Protein AF-A0A737B646-F1 (afdb_monomer_lite)

Radius of gyration: 12.88 Å; chains: 1; bounding box: 31×20×34 Å

Organism: Salmonella newport (NCBI:txid108619)

Sequence (60 aa):
MSNIKGPLISSQRYLDKAKVNDRAARFKRFIVSVYPIVLRGQQYTILMDGHHNYAAAKLA

Structure (mmCIF, N/CA/C/O backbone):
data_AF-A0A737B646-F1
#
_entry.id   AF-A0A737B646-F1
#
loop_
_atom_site.group_PDB
_atom_site.id
_atom_site.type_symbol
_atom_site.label_atom_id
_atom_site.label_alt_id
_atom_site.label_comp_id
_atom_site.label_asym_id
_atom_site.label_entity_id
_atom_site.label_seq_id
_atom_site.pdbx_PDB_ins_code
_atom_site.Cartn_x
_atom_site.Cartn_y
_atom_site.Cartn_z
_atom_site.occupancy
_atom_site.B_iso_or_equiv
_atom_site.auth_seq_id
_atom_site.auth_comp_id
_atom_site.auth_asym_id
_atom_site.auth_atom_id
_atom_site.pdbx_PDB_model_num
ATOM 1 N N . MET A 1 1 ? -20.032 9.562 3.437 1.00 50.97 1 MET A N 1
ATOM 2 C CA . MET A 1 1 ? -18.573 9.496 3.197 1.00 50.97 1 MET A CA 1
ATOM 3 C C . MET A 1 1 ? -17.876 9.350 4.539 1.00 50.97 1 MET A C 1
ATOM 5 O O . MET A 1 1 ? -17.964 10.256 5.356 1.00 50.97 1 MET A O 1
ATOM 9 N N . SER A 1 2 ? -17.266 8.200 4.822 1.00 59.25 2 SER A N 1
ATOM 10 C CA . SER A 1 2 ? -16.475 8.013 6.043 1.00 59.25 2 SER A CA 1
ATOM 11 C C . SER A 1 2 ? -15.206 8.862 5.947 1.00 59.25 2 SER A C 1
ATOM 13 O O . SER A 1 2 ? -14.364 8.605 5.088 1.00 59.25 2 SER A O 1
ATOM 15 N N . ASN A 1 3 ? -15.076 9.884 6.793 1.00 72.94 3 ASN A N 1
ATOM 16 C CA . ASN A 1 3 ? -13.879 10.722 6.825 1.00 72.94 3 ASN A CA 1
ATOM 17 C C . ASN A 1 3 ? -12.658 9.868 7.207 1.00 72.94 3 ASN A C 1
ATOM 19 O O . ASN A 1 3 ? -12.569 9.350 8.322 1.00 72.94 3 ASN A O 1
ATOM 23 N N . ILE A 1 4 ? -11.720 9.715 6.274 1.00 76.56 4 ILE A N 1
ATOM 24 C CA . ILE A 1 4 ? -10.444 9.028 6.477 1.00 76.56 4 ILE A CA 1
ATOM 25 C C . ILE A 1 4 ? -9.564 9.941 7.340 1.00 76.56 4 ILE A C 1
ATOM 27 O O . ILE A 1 4 ? -9.076 10.959 6.858 1.00 76.56 4 ILE A O 1
ATOM 31 N N . LYS A 1 5 ? -9.426 9.630 8.634 1.00 81.69 5 LYS A N 1
ATOM 32 C CA . LYS A 1 5 ? -8.701 10.478 9.605 1.00 81.69 5 LYS A CA 1
ATOM 33 C C . LYS A 1 5 ? -7.635 9.740 10.422 1.00 81.69 5 LYS A C 1
ATOM 35 O O . LYS A 1 5 ? -6.865 10.381 11.127 1.00 81.69 5 LYS A O 1
ATOM 40 N N . GLY A 1 6 ? -7.593 8.410 10.352 1.00 89.94 6 GLY A N 1
ATOM 41 C CA . GLY A 1 6 ? -6.652 7.595 11.124 1.00 89.94 6 GLY A CA 1
ATOM 42 C C . GLY A 1 6 ? -5.285 7.442 10.444 1.00 89.94 6 GLY A C 1
ATOM 43 O O . GLY A 1 6 ? -5.210 7.557 9.217 1.00 89.94 6 GLY A O 1
ATOM 44 N N . PRO A 1 7 ? -4.212 7.131 11.196 1.00 94.69 7 PRO A N 1
ATOM 45 C CA . PRO A 1 7 ? -2.898 6.859 10.617 1.00 94.69 7 PRO A CA 1
ATOM 46 C C . PRO A 1 7 ? -2.958 5.700 9.615 1.00 94.69 7 PRO A C 1
ATOM 48 O O . PRO A 1 7 ? -3.730 4.751 9.792 1.00 94.69 7 PRO A O 1
ATOM 51 N N . LEU A 1 8 ? -2.150 5.795 8.554 1.00 94.88 8 LEU A N 1
ATOM 52 C CA . LEU A 1 8 ? -2.079 4.778 7.508 1.00 94.88 8 LEU A CA 1
ATOM 53 C C . LEU A 1 8 ? -1.309 3.551 8.007 1.00 94.88 8 LEU A C 1
ATOM 55 O O . LEU A 1 8 ? -0.157 3.665 8.423 1.00 94.88 8 LEU A O 1
ATOM 59 N N . ILE A 1 9 ? -1.934 2.383 7.921 1.00 96.00 9 ILE A N 1
ATOM 60 C CA . ILE A 1 9 ? -1.349 1.091 8.280 1.00 96.00 9 ILE A CA 1
ATOM 61 C C . ILE A 1 9 ? -1.435 0.118 7.106 1.00 96.00 9 ILE A C 1
ATOM 63 O O . ILE A 1 9 ? -2.314 0.219 6.254 1.00 96.00 9 ILE A O 1
ATOM 67 N N . SER A 1 10 ? -0.521 -0.845 7.077 1.00 95.75 10 SER A N 1
ATOM 68 C CA . SER A 1 10 ? -0.467 -1.921 6.087 1.00 95.75 10 SER A CA 1
ATOM 69 C C . SER A 1 10 ? -0.432 -3.256 6.816 1.00 95.75 10 SER A C 1
ATOM 71 O O . SER A 1 10 ? 0.339 -3.417 7.761 1.00 95.75 10 SER A O 1
ATOM 73 N N . SER A 1 11 ? -1.226 -4.222 6.359 1.00 92.19 11 SER A N 1
ATOM 74 C CA . SER A 1 11 ? -1.177 -5.607 6.844 1.00 92.19 11 SER A CA 1
ATOM 75 C C . SER A 1 11 ? -0.211 -6.487 6.039 1.00 92.19 11 SER A C 1
ATOM 77 O O . SER A 1 11 ? 0.075 -7.617 6.437 1.00 92.19 11 SER A O 1
ATOM 79 N N . GLN A 1 12 ? 0.330 -5.983 4.924 1.00 94.69 12 GLN A N 1
ATOM 80 C CA . GLN A 1 12 ? 1.269 -6.719 4.083 1.00 94.69 12 GLN A CA 1
ATOM 81 C C . GLN A 1 12 ? 2.612 -6.911 4.798 1.00 94.69 12 GLN A C 1
ATOM 83 O O . GLN A 1 12 ? 3.395 -5.974 4.947 1.00 94.69 12 GLN A O 1
ATOM 88 N N . ARG A 1 13 ? 2.892 -8.153 5.207 1.00 93.38 13 ARG A N 1
ATOM 89 C CA . ARG A 1 13 ? 4.127 -8.521 5.920 1.00 93.38 13 ARG A CA 1
ATOM 90 C C . ARG A 1 13 ? 5.354 -8.611 5.012 1.00 93.38 13 ARG A C 1
ATOM 92 O O . ARG A 1 13 ? 6.458 -8.303 5.448 1.00 93.38 13 ARG A O 1
ATOM 99 N N . TYR A 1 14 ? 5.169 -9.045 3.766 1.00 95.50 14 TYR A N 1
ATOM 100 C CA . TYR A 1 14 ? 6.262 -9.268 2.821 1.00 95.50 14 TYR A CA 1
ATOM 101 C C . TYR A 1 14 ? 6.041 -8.484 1.536 1.00 95.50 14 TYR A C 1
ATOM 103 O O . TYR A 1 14 ? 4.971 -8.556 0.933 1.00 95.50 14 TYR A O 1
ATOM 111 N N . LEU A 1 15 ? 7.078 -7.773 1.103 1.00 96.94 15 LEU A N 1
ATOM 112 C CA . LEU A 1 15 ? 7.122 -7.092 -0.181 1.00 96.94 15 LEU A CA 1
ATOM 113 C C . LEU A 1 15 ? 8.278 -7.639 -1.003 1.00 96.94 15 LEU A C 1
ATOM 115 O O . LEU A 1 15 ? 9.359 -7.930 -0.494 1.00 96.94 15 LEU A O 1
ATOM 119 N N 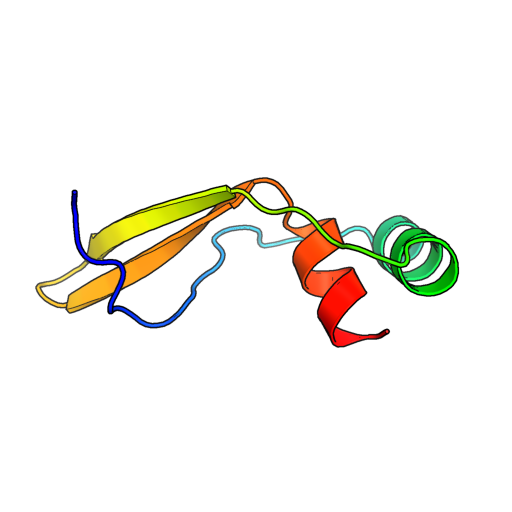. ASP A 1 16 ? 8.027 -7.747 -2.297 1.00 97.81 16 ASP A N 1
ATOM 120 C CA . ASP A 1 16 ? 9.026 -8.159 -3.266 1.00 97.81 16 ASP A CA 1
A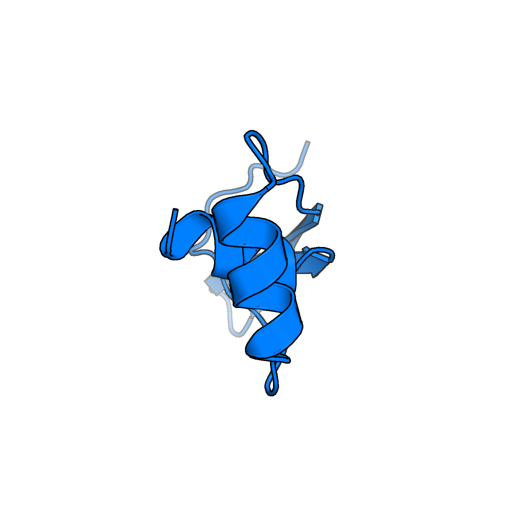TOM 121 C C . ASP A 1 16 ? 9.860 -6.928 -3.617 1.00 97.81 16 ASP A C 1
ATOM 123 O O . ASP A 1 16 ? 9.370 -6.002 -4.269 1.00 97.81 16 ASP A O 1
ATOM 127 N N . LYS A 1 17 ? 11.110 -6.913 -3.150 1.00 97.44 17 LYS A N 1
ATOM 128 C CA . LYS A 1 17 ? 12.021 -5.778 -3.327 1.00 97.44 17 LYS A CA 1
ATOM 129 C C . LYS A 1 17 ? 12.297 -5.481 -4.799 1.00 97.44 17 LYS A C 1
ATOM 131 O O . LYS A 1 17 ? 12.394 -4.311 -5.155 1.00 97.44 17 LYS A O 1
ATOM 136 N N . ALA A 1 18 ? 12.377 -6.503 -5.654 1.00 98.12 18 ALA A N 1
ATOM 137 C CA . ALA A 1 18 ? 12.623 -6.299 -7.078 1.00 98.12 18 ALA A CA 1
ATOM 138 C C . ALA A 1 18 ? 11.447 -5.556 -7.724 1.00 98.12 18 ALA A C 1
ATOM 140 O O . ALA A 1 18 ? 11.649 -4.565 -8.422 1.00 98.12 18 ALA A O 1
ATOM 141 N N . LYS A 1 19 ? 10.209 -5.957 -7.402 1.00 97.69 19 LYS A N 1
ATOM 142 C CA . LY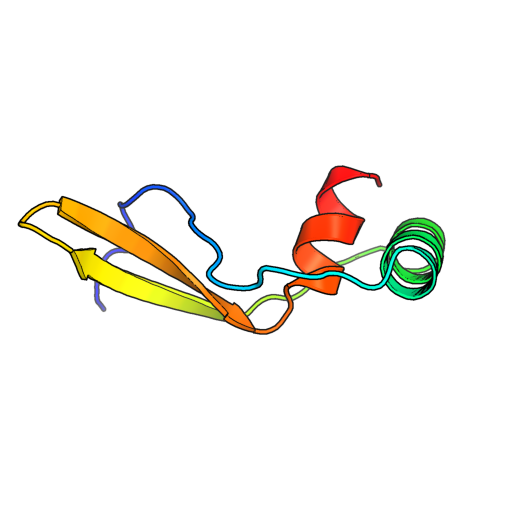S A 1 19 ? 9.002 -5.260 -7.881 1.00 97.69 19 LYS A CA 1
ATOM 143 C C . LYS A 1 19 ? 8.887 -3.840 -7.339 1.00 97.69 19 LYS A C 1
ATOM 145 O O . LYS A 1 19 ? 8.442 -2.958 -8.065 1.00 97.69 19 LYS A O 1
ATOM 150 N N . VAL A 1 20 ? 9.243 -3.615 -6.075 1.00 98.12 20 VAL A N 1
ATOM 151 C CA . VAL A 1 20 ? 9.217 -2.267 -5.485 1.00 98.12 20 VAL A CA 1
ATOM 152 C C . VAL A 1 20 ? 10.207 -1.350 -6.208 1.00 98.12 20 VAL A C 1
ATOM 154 O O . VAL A 1 20 ? 9.817 -0.265 -6.632 1.00 98.12 20 VAL A O 1
ATOM 157 N N . ASN A 1 21 ? 11.446 -1.804 -6.413 1.00 98.19 21 ASN A N 1
ATOM 158 C CA . ASN A 1 21 ? 12.487 -1.016 -7.074 1.00 98.19 21 ASN A CA 1
ATOM 159 C C . ASN A 1 21 ? 12.154 -0.723 -8.547 1.00 98.19 21 ASN A C 1
ATOM 161 O O . ASN A 1 21 ? 12.277 0.422 -8.976 1.00 98.19 21 ASN A O 1
ATOM 165 N N . ASP A 1 22 ? 11.680 -1.721 -9.306 1.00 98.06 22 ASP A N 1
ATOM 166 C CA . ASP A 1 22 ? 11.258 -1.532 -10.706 1.00 98.06 22 ASP A CA 1
ATOM 167 C C . ASP A 1 22 ? 10.157 -0.466 -10.821 1.00 98.06 22 ASP A C 1
ATOM 169 O O . ASP A 1 22 ? 10.234 0.450 -11.642 1.00 98.06 22 ASP A O 1
ATOM 173 N N . ARG A 1 23 ? 9.150 -0.532 -9.942 1.00 97.88 23 ARG A N 1
ATOM 174 C CA . ARG A 1 23 ? 8.046 0.435 -9.932 1.00 97.88 23 ARG A CA 1
ATOM 175 C C . ARG A 1 23 ? 8.501 1.828 -9.516 1.00 97.88 23 ARG A C 1
ATOM 177 O O . ARG A 1 23 ? 8.045 2.788 -10.126 1.00 97.88 23 ARG A O 1
ATOM 184 N N . ALA A 1 24 ? 9.382 1.944 -8.522 1.00 98.06 24 ALA A N 1
ATOM 185 C CA . ALA A 1 24 ? 9.915 3.232 -8.072 1.00 98.06 24 ALA A CA 1
ATOM 186 C C . ALA A 1 24 ? 10.674 3.948 -9.199 1.00 98.06 24 ALA A C 1
ATOM 188 O O . ALA A 1 24 ? 10.496 5.144 -9.396 1.00 98.06 24 ALA A O 1
ATOM 189 N N . ALA A 1 25 ? 11.450 3.202 -9.991 1.00 97.69 25 ALA A N 1
ATOM 190 C CA . ALA A 1 25 ? 12.202 3.756 -11.113 1.00 97.69 25 ALA A CA 1
ATOM 191 C C . ALA A 1 25 ? 11.317 4.140 -12.314 1.00 97.69 25 ALA A C 1
ATOM 193 O O . ALA A 1 25 ? 11.621 5.088 -13.037 1.00 97.69 25 ALA A O 1
ATOM 194 N N . ARG A 1 26 ? 10.238 3.388 -12.572 1.00 97.69 26 ARG A N 1
ATOM 195 C CA . ARG A 1 26 ? 9.434 3.537 -13.798 1.00 97.69 26 ARG A CA 1
ATOM 196 C C . ARG A 1 26 ? 8.200 4.413 -13.643 1.00 97.69 26 ARG A C 1
ATOM 198 O O . ARG A 1 26 ? 7.768 5.031 -14.618 1.00 97.69 26 ARG A O 1
ATOM 205 N N . PHE A 1 27 ? 7.551 4.389 -12.483 1.00 97.19 27 PHE A N 1
ATOM 206 C CA . PHE A 1 27 ? 6.229 4.988 -12.326 1.00 97.19 27 PHE A CA 1
ATOM 207 C C . PHE A 1 27 ? 6.338 6.430 -11.840 1.00 97.19 27 PHE A C 1
ATOM 209 O O . PHE A 1 27 ? 7.021 6.730 -10.873 1.00 97.19 27 PHE A O 1
ATOM 216 N N . LYS A 1 28 ? 5.587 7.328 -12.485 1.00 95.69 28 LYS A N 1
ATOM 217 C CA . LYS A 1 28 ? 5.447 8.733 -12.058 1.00 95.69 28 LYS A CA 1
ATOM 218 C C . LYS A 1 28 ? 4.281 8.955 -11.090 1.00 95.69 28 LYS A C 1
ATOM 220 O O . LYS A 1 28 ? 4.174 10.011 -10.476 1.00 95.69 28 LYS A O 1
ATOM 225 N N . ARG A 1 29 ? 3.355 7.995 -11.002 1.00 97.44 29 ARG A N 1
ATOM 226 C CA . ARG A 1 29 ? 2.168 8.056 -10.142 1.00 97.44 29 ARG A CA 1
ATOM 227 C C . ARG A 1 29 ? 1.887 6.677 -9.563 1.00 97.44 29 ARG A C 1
ATOM 229 O O . ARG A 1 29 ? 1.867 5.689 -10.293 1.00 97.44 29 ARG A O 1
ATOM 236 N N . PHE A 1 30 ? 1.614 6.640 -8.265 1.00 97.50 30 PHE A N 1
ATOM 237 C CA . PHE A 1 30 ? 1.374 5.419 -7.505 1.00 97.50 30 PHE A CA 1
ATOM 238 C C . PHE A 1 30 ? -0.060 5.433 -6.984 1.00 97.50 30 PHE A C 1
ATOM 240 O O . PHE A 1 30 ? -0.426 6.288 -6.181 1.00 97.50 30 PHE A O 1
ATOM 247 N N . ILE A 1 31 ? -0.882 4.508 -7.477 1.00 96.50 31 ILE A N 1
ATOM 248 C CA . ILE A 1 31 ? -2.281 4.372 -7.062 1.00 96.50 31 ILE A CA 1
ATOM 249 C C . ILE A 1 31 ? -2.374 3.255 -6.028 1.00 96.50 31 ILE A C 1
ATOM 251 O O . ILE A 1 31 ? -1.758 2.194 -6.188 1.00 96.50 31 ILE A O 1
ATOM 255 N N . VAL A 1 32 ? -3.141 3.524 -4.975 1.00 96.75 32 VAL A N 1
ATOM 256 C CA . VAL A 1 32 ? -3.415 2.613 -3.867 1.00 96.75 32 VAL A CA 1
ATOM 257 C C . VAL A 1 32 ? -4.889 2.686 -3.489 1.00 96.75 32 VAL A C 1
ATOM 259 O O . VAL A 1 32 ? -5.539 3.704 -3.731 1.00 96.75 32 VAL A O 1
ATOM 262 N N . SER A 1 33 ? -5.400 1.625 -2.870 1.00 96.69 33 SER A N 1
ATOM 263 C CA . SER A 1 33 ? -6.746 1.604 -2.298 1.00 96.69 33 SER A CA 1
ATOM 264 C C . SER A 1 33 ? -6.651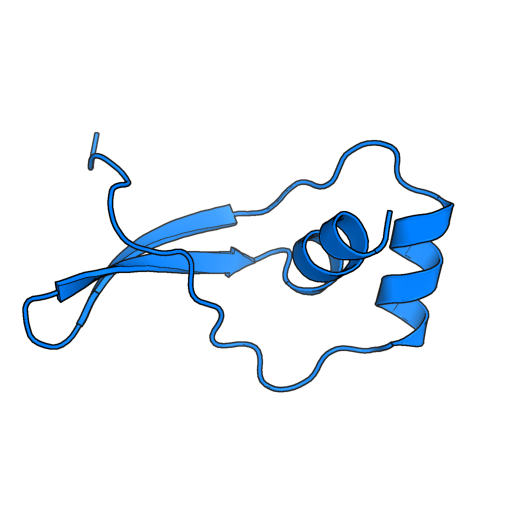 1.606 -0.781 1.00 96.69 33 SER A C 1
ATOM 266 O O . SER A 1 33 ? -5.867 0.847 -0.207 1.00 96.69 33 SER A O 1
ATOM 268 N N . VAL A 1 34 ? -7.437 2.457 -0.127 1.00 96.25 34 VAL A N 1
ATOM 269 C CA . VAL A 1 34 ? -7.470 2.577 1.331 1.00 96.25 34 VAL A CA 1
ATOM 270 C C . VAL A 1 34 ? -8.893 2.496 1.853 1.00 96.25 34 VAL A C 1
ATOM 272 O O . VAL A 1 34 ? -9.842 2.871 1.166 1.00 96.25 34 VAL A O 1
ATOM 275 N N . TYR A 1 35 ? -9.035 2.048 3.095 1.00 94.69 35 TYR A N 1
ATOM 276 C CA . TYR A 1 35 ? -10.320 1.992 3.778 1.00 94.69 35 TYR A CA 1
ATOM 277 C C . TYR A 1 35 ? -10.170 2.400 5.250 1.00 94.69 35 TYR A C 1
ATOM 279 O O . TYR A 1 35 ? -9.178 2.041 5.883 1.00 94.69 35 TYR A O 1
ATOM 287 N N . PRO A 1 36 ? -11.101 3.171 5.835 1.00 95.38 36 PRO A N 1
ATOM 288 C CA . PRO A 1 36 ? -11.060 3.463 7.261 1.00 95.38 36 PRO A CA 1
ATOM 289 C C . PRO A 1 36 ? -11.551 2.261 8.080 1.00 95.38 36 PRO A C 1
ATOM 291 O O . PRO A 1 36 ? -12.623 1.724 7.820 1.00 95.38 36 PRO A O 1
ATOM 294 N N . ILE A 1 37 ? -10.802 1.873 9.111 1.00 94.25 37 ILE A N 1
ATOM 295 C CA . ILE A 1 37 ? -11.189 0.817 10.061 1.00 94.25 37 ILE A CA 1
ATOM 296 C C . ILE A 1 37 ? -11.014 1.295 11.499 1.00 94.25 37 ILE A C 1
ATOM 298 O O . ILE A 1 37 ? -10.212 2.187 11.760 1.00 94.25 37 ILE A O 1
ATOM 302 N N . VAL A 1 38 ? -11.736 0.692 12.442 1.00 95.00 38 VAL A N 1
ATOM 303 C CA . VAL A 1 38 ? -11.550 0.937 13.879 1.00 95.00 38 VAL A CA 1
ATOM 304 C C . VAL A 1 38 ? -10.986 -0.322 14.522 1.00 95.00 38 VAL A C 1
ATOM 306 O O . VAL A 1 38 ? -11.598 -1.384 14.452 1.00 95.00 38 VAL A O 1
ATOM 309 N N . LEU A 1 39 ? -9.822 -0.203 15.159 1.00 94.06 39 LEU A N 1
ATOM 310 C CA . LEU A 1 39 ? -9.175 -1.276 15.908 1.00 94.06 39 LEU A CA 1
ATOM 311 C C . LEU A 1 39 ? -8.984 -0.808 17.347 1.00 94.06 39 LEU A C 1
ATOM 313 O O . LEU A 1 39 ? -8.347 0.216 17.585 1.00 94.06 39 LEU A O 1
ATOM 317 N N . ARG A 1 40 ? -9.539 -1.552 18.313 1.00 95.06 40 ARG A N 1
ATOM 318 C CA . ARG A 1 40 ? -9.443 -1.235 19.754 1.00 95.06 40 ARG A CA 1
ATOM 319 C C . ARG A 1 40 ? -9.872 0.206 20.091 1.00 95.06 40 ARG A C 1
ATOM 321 O O . ARG A 1 40 ? -9.233 0.876 20.891 1.00 95.06 40 ARG A O 1
ATOM 328 N N . GLY A 1 41 ? -10.932 0.692 19.443 1.00 94.56 41 GLY A N 1
ATOM 329 C CA . GLY A 1 41 ? -11.459 2.049 19.644 1.00 94.56 41 GLY A CA 1
ATOM 330 C C . GLY A 1 41 ? -10.698 3.167 18.919 1.00 94.56 41 GLY A C 1
ATOM 331 O O . GLY A 1 41 ? -11.177 4.294 18.902 1.00 94.56 41 GLY A O 1
ATOM 332 N N . GLN A 1 42 ? -9.570 2.872 18.265 1.00 94.31 42 GLN A N 1
ATOM 333 C CA . GLN A 1 42 ? -8.807 3.839 17.474 1.00 94.31 42 GLN A CA 1
ATOM 334 C C . GLN A 1 42 ? -9.106 3.670 15.979 1.00 94.31 42 GLN A C 1
ATOM 336 O O . GLN A 1 42 ? -9.050 2.558 15.448 1.00 94.31 42 GLN A O 1
ATOM 341 N N . GLN A 1 43 ? -9.398 4.770 15.277 1.00 94.94 43 GLN A N 1
ATOM 342 C CA . GLN A 1 43 ? -9.538 4.749 13.820 1.00 94.94 43 GLN A CA 1
ATOM 343 C C . GLN A 1 43 ? -8.158 4.707 13.153 1.00 94.94 43 GLN A C 1
ATOM 345 O O . GLN A 1 43 ? -7.262 5.477 13.504 1.00 94.94 43 GLN A O 1
ATOM 350 N N . TYR A 1 44 ? -8.035 3.858 12.140 1.00 96.06 44 TYR A N 1
ATOM 351 C CA . TYR A 1 44 ? -6.903 3.729 11.235 1.00 96.06 44 TYR A CA 1
ATOM 352 C C . TYR A 1 44 ? -7.375 3.853 9.790 1.00 96.06 44 TYR A C 1
ATOM 354 O O . TYR A 1 44 ? -8.541 3.619 9.472 1.00 96.06 44 TYR A O 1
ATOM 362 N N . THR A 1 45 ? -6.446 4.188 8.909 1.00 96.56 45 THR A N 1
ATOM 363 C CA . THR A 1 45 ? -6.623 4.049 7.466 1.00 96.56 45 THR A CA 1
ATOM 364 C C . THR A 1 45 ? -5.838 2.816 7.060 1.00 96.56 45 THR A C 1
ATOM 366 O O . THR A 1 45 ? -4.621 2.815 7.184 1.00 96.56 45 THR A O 1
ATOM 369 N N . ILE A 1 46 ? -6.487 1.738 6.637 1.00 95.69 46 ILE A N 1
ATOM 370 C CA . ILE A 1 46 ? -5.775 0.540 6.190 1.00 95.69 46 ILE A CA 1
ATOM 371 C C . ILE A 1 46 ? -5.550 0.596 4.682 1.00 95.69 46 ILE A C 1
ATOM 373 O O . ILE A 1 46 ? -6.449 0.957 3.922 1.00 95.69 46 ILE A O 1
ATOM 377 N N . LEU A 1 47 ? -4.340 0.247 4.255 1.00 96.69 47 LEU A N 1
ATOM 378 C CA . LEU A 1 47 ? -4.024 -0.025 2.863 1.00 96.69 47 LEU A CA 1
ATOM 379 C C . LEU A 1 47 ? -4.670 -1.362 2.480 1.00 96.69 47 LEU A C 1
ATOM 381 O O . LEU A 1 47 ? -4.328 -2.401 3.037 1.00 96.69 47 LEU A O 1
ATOM 385 N N . MET A 1 48 ? -5.643 -1.319 1.575 1.00 96.25 48 MET A N 1
ATOM 386 C CA . MET A 1 48 ? -6.370 -2.503 1.110 1.00 96.25 48 MET A CA 1
ATOM 387 C C . MET A 1 48 ? -5.661 -3.152 -0.076 1.00 96.25 48 MET A C 1
ATOM 389 O O . MET A 1 48 ? -5.608 -4.373 -0.174 1.00 96.25 48 MET A O 1
ATOM 393 N N . ASP A 1 49 ? -5.095 -2.331 -0.963 1.00 96.69 49 ASP A N 1
ATOM 394 C CA . ASP A 1 49 ? -4.351 -2.791 -2.131 1.00 96.69 49 ASP A CA 1
ATOM 395 C C . ASP A 1 49 ? -3.304 -1.753 -2.574 1.00 96.69 49 ASP A C 1
ATOM 397 O O . ASP A 1 49 ? -3.341 -0.584 -2.181 1.00 96.69 49 ASP A O 1
ATOM 401 N N . GLY A 1 50 ? -2.357 -2.180 -3.408 1.00 96.75 50 GLY A N 1
ATOM 402 C CA . GLY A 1 50 ? -1.274 -1.349 -3.921 1.00 96.75 50 GLY A CA 1
ATOM 403 C C . GLY A 1 50 ? -0.068 -1.278 -2.985 1.00 96.75 50 GLY A C 1
ATOM 404 O O . GLY A 1 50 ? 0.715 -0.341 -3.079 1.00 96.75 50 GLY A O 1
ATOM 405 N N . HIS A 1 51 ? 0.131 -2.259 -2.105 1.00 97.94 51 HIS A N 1
ATOM 406 C CA . HIS A 1 51 ? 1.216 -2.275 -1.114 1.00 97.94 51 HIS A CA 1
ATOM 407 C C . HIS A 1 51 ? 2.618 -2.048 -1.711 1.00 97.94 51 HIS A C 1
ATOM 409 O O . HIS A 1 51 ? 3.372 -1.216 -1.207 1.00 97.94 51 HIS A O 1
ATOM 415 N N . HIS A 1 52 ? 2.961 -2.704 -2.828 1.00 97.88 52 HIS A N 1
ATOM 416 C CA . HIS A 1 52 ? 4.234 -2.451 -3.521 1.00 97.88 52 HIS A CA 1
ATOM 417 C C . HIS A 1 52 ? 4.288 -1.070 -4.179 1.00 97.88 52 HIS A C 1
ATOM 419 O O . HIS A 1 52 ? 5.369 -0.502 -4.259 1.00 97.88 52 HIS A O 1
ATOM 425 N N . ASN A 1 53 ? 3.154 -0.513 -4.624 1.00 97.62 53 ASN A N 1
ATOM 426 C CA . ASN A 1 53 ? 3.106 0.857 -5.152 1.00 97.62 53 ASN A CA 1
ATOM 427 C C . ASN A 1 53 ? 3.330 1.872 -4.035 1.00 97.62 53 ASN A C 1
ATOM 429 O O . ASN A 1 53 ? 4.081 2.818 -4.223 1.00 97.62 53 ASN A O 1
ATOM 433 N N . TYR A 1 54 ? 2.705 1.662 -2.875 1.00 97.50 54 TYR A N 1
ATOM 434 C CA . TYR A 1 54 ? 2.908 2.507 -1.707 1.00 97.50 54 TYR A CA 1
ATOM 435 C C . TYR A 1 54 ? 4.369 2.481 -1.255 1.00 97.50 54 TYR A C 1
ATOM 437 O O . TYR A 1 54 ? 4.961 3.530 -1.024 1.00 97.50 54 TYR A O 1
ATOM 445 N N . ALA A 1 55 ? 4.970 1.291 -1.183 1.00 97.44 55 ALA A N 1
ATOM 446 C CA . ALA A 1 55 ? 6.383 1.151 -0.859 1.00 97.44 55 ALA A CA 1
ATOM 447 C C . ALA A 1 55 ? 7.289 1.796 -1.918 1.00 97.44 55 ALA A C 1
ATOM 449 O O . ALA A 1 55 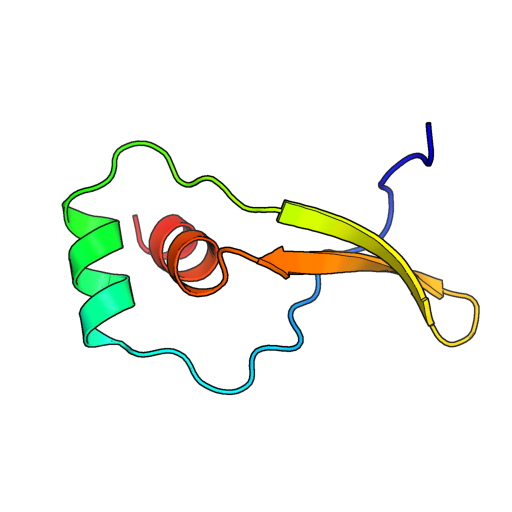? 8.229 2.493 -1.558 1.00 97.44 55 ALA A O 1
ATOM 450 N N . ALA A 1 56 ? 6.986 1.624 -3.207 1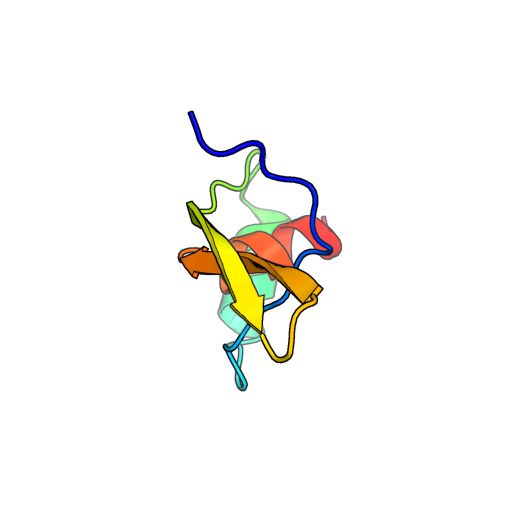.00 98.00 56 ALA A N 1
ATOM 451 C CA . ALA A 1 56 ? 7.741 2.245 -4.293 1.00 98.00 56 ALA A CA 1
ATOM 452 C C . ALA A 1 56 ? 7.669 3.779 -4.236 1.00 98.00 56 ALA A C 1
ATOM 454 O O . ALA A 1 56 ? 8.693 4.440 -4.359 1.00 98.00 56 ALA A O 1
ATOM 455 N N . ALA A 1 57 ? 6.492 4.339 -3.944 1.00 97.19 57 ALA A N 1
ATOM 456 C CA . ALA A 1 57 ? 6.293 5.778 -3.774 1.00 97.19 57 ALA A CA 1
ATOM 457 C C . ALA A 1 57 ? 7.097 6.377 -2.611 1.00 97.19 57 ALA A C 1
ATOM 459 O O . ALA A 1 57 ? 7.318 7.579 -2.582 1.00 97.19 57 ALA A O 1
ATOM 460 N N . LYS A 1 58 ? 7.488 5.562 -1.622 1.00 95.00 58 LYS A N 1
ATOM 461 C CA . LYS A 1 58 ? 8.346 5.993 -0.509 1.00 95.00 58 LYS A CA 1
ATOM 462 C C . LYS A 1 58 ? 9.834 6.003 -0.862 1.00 95.00 58 LYS A C 1
ATOM 464 O O . LYS A 1 58 ? 10.604 6.574 -0.099 1.00 95.00 58 LYS A O 1
ATOM 469 N N . LEU A 1 59 ? 10.225 5.339 -1.950 1.00 95.50 59 LEU A N 1
ATOM 470 C CA . LEU A 1 59 ? 11.605 5.301 -2.440 1.00 95.50 59 LEU A CA 1
ATOM 471 C C . LEU A 1 59 ? 11.864 6.299 -3.577 1.00 95.50 59 LEU A C 1
ATOM 473 O O . LEU A 1 59 ? 13.022 6.647 -3.795 1.00 95.50 59 LEU A O 1
ATOM 477 N N . ALA A 1 60 ? 10.815 6.669 -4.319 1.00 82.94 60 ALA A N 1
ATOM 478 C CA . ALA A 1 60 ? 10.863 7.555 -5.482 1.00 82.94 60 ALA A CA 1
ATOM 479 C C . ALA A 1 60 ? 10.921 9.047 -5.119 1.00 82.94 60 ALA A C 1
ATOM 481 O O . ALA A 1 60 ? 10.479 9.412 -4.004 1.00 82.94 60 ALA A O 1
#

Foldseek 3Di:
DPPQDAAEDEPDPDDDPVLLQVCLVPDPDQDWDWDWDADPNGIHIYTPDRVSSVSSVVVD

Secondary structure (DSSP, 8-state):
-----SPEEE------HHHHHHHHHH-S----EEEEEEETTEEEEEEEE-HHHHHHHTT-

pLDDT: mean 93.67, std 8.65, range [50.97, 98.19]